Protein AF-A0A969G9N9-F1 (afdb_monomer)

Foldseek 3Di:
DLCQLQDQVPPDDLAQFDPDQWDPPDPVRNPAWDKDWDWDADPNWIKIWMFTGDRRFTQWTWIDINNHTQWIDHRLDIDHDPLCPVVVVCSVVAHRRHDPLSSCVVVVSPVSVRVSVCSVPDDDDDPVPVVVCPVVVVVQCPDPVRVVVVVVVVVD

Solvent-accessible surface area (backbone atoms only — not comparable to full-atom values): 9134 Å² total; per-residue (Å²): 109,53,65,54,55,75,29,25,57,76,76,48,58,91,86,44,65,43,96,60,84,50,55,75,94,39,86,76,39,54,80,42,63,43,74,50,76,49,77,49,78,54,96,95,37,46,35,43,41,36,38,29,28,46,45,61,33,52,48,31,38,39,35,27,50,72,87,41,60,48,34,39,35,51,77,83,47,77,46,66,27,80,93,45,52,92,51,55,74,48,61,84,69,50,50,58,52,28,49,61,73,29,45,42,41,75,72,62,36,72,89,42,40,67,61,52,48,46,48,67,67,58,80,84,86,51,92,90,52,55,79,78,44,53,67,53,53,54,56,42,53,73,35,83,87,41,30,64,58,55,54,58,62,73,75,108

Radius of gyration: 18.52 Å; Cα contacts (8 Å, |Δi|>4): 211; chains: 1; bounding box: 50×40×39 Å

Secondary structure (DSSP, 8-state):
-HHHHHHTTTT--TTPPP-----TT-TTGGGSPEEEEEEEEETTEEEEEEEEE-SS-EEEEEEEETTEEEEEEETTEEEE-GGGGGGGGGGGG--TTS-HHHHHHHTT-TTTHHHHHHHHH-----TT-GGGTHHHHHHHHTSTTTHHHHHHHHT-

Sequence (156 aa):
MKELVTTSATNYNRNDAINVEPFLLSSESEKEPTTFEVELFLNNEKYRYGFKTTNQAISREYLFRNDDYLFIRNEGDFFLADELKQSDFLEKKTRENALFLSVLAQFNEAVIQPIYDWFYNVSSIDGTRSKKYESKTYEMLKQEIYFPIIEDFVKK

Structure (mmCIF, N/CA/C/O backbone):
data_AF-A0A969G9N9-F1
#
_entry.id   AF-A0A969G9N9-F1
#
loop_
_atom_site.group_PDB
_atom_site.id
_atom_site.type_symbol
_atom_site.label_atom_id
_atom_site.label_alt_id
_atom_site.label_comp_id
_atom_site.label_asym_id
_atom_site.label_entity_id
_atom_site.label_seq_id
_atom_site.pdbx_PDB_ins_code
_atom_site.Cartn_x
_atom_site.Cartn_y
_atom_site.Cartn_z
_atom_site.occupancy
_atom_site.B_iso_or_equiv
_atom_site.auth_seq_id
_atom_site.auth_comp_id
_atom_site.auth_asym_id
_atom_site.auth_atom_id
_atom_site.pdbx_PDB_model_num
ATOM 1 N N . MET A 1 1 ? 4.799 7.772 3.318 1.00 87.81 1 MET A N 1
ATOM 2 C CA . MET A 1 1 ? 4.143 6.787 2.424 1.00 87.81 1 MET A CA 1
ATOM 3 C C . MET A 1 1 ? 4.942 5.491 2.267 1.00 87.81 1 MET A C 1
ATOM 5 O O . MET A 1 1 ? 4.470 4.487 2.779 1.00 87.81 1 MET A O 1
ATOM 9 N N . LYS A 1 2 ? 6.138 5.497 1.639 1.00 89.62 2 LYS A N 1
ATOM 10 C CA . LYS A 1 2 ? 6.977 4.288 1.439 1.00 89.62 2 LYS A CA 1
ATOM 11 C C . LYS A 1 2 ? 7.106 3.424 2.694 1.00 89.62 2 LYS A C 1
ATOM 13 O O . LYS A 1 2 ? 6.801 2.242 2.650 1.00 89.62 2 LYS A O 1
ATOM 18 N N . GLU A 1 3 ? 7.530 4.032 3.802 1.00 89.12 3 GLU A N 1
ATOM 19 C CA . GLU A 1 3 ? 7.769 3.317 5.059 1.00 89.12 3 GLU A CA 1
ATOM 20 C C . GLU A 1 3 ? 6.537 2.522 5.506 1.00 89.12 3 GLU A C 1
ATOM 22 O O . GLU A 1 3 ? 6.653 1.323 5.749 1.00 89.12 3 GLU A O 1
ATOM 27 N N . LEU A 1 4 ? 5.350 3.140 5.499 1.00 91.56 4 LEU A N 1
ATOM 28 C CA . LEU A 1 4 ? 4.089 2.477 5.848 1.00 91.56 4 LEU A CA 1
ATOM 29 C C . LEU A 1 4 ? 3.766 1.310 4.909 1.00 91.56 4 LEU A C 1
ATOM 31 O O . LEU A 1 4 ? 3.424 0.230 5.389 1.00 91.56 4 LEU A O 1
ATOM 35 N N . VAL A 1 5 ? 3.931 1.484 3.594 1.00 93.62 5 VAL A N 1
ATOM 36 C CA . VAL A 1 5 ? 3.708 0.398 2.622 1.00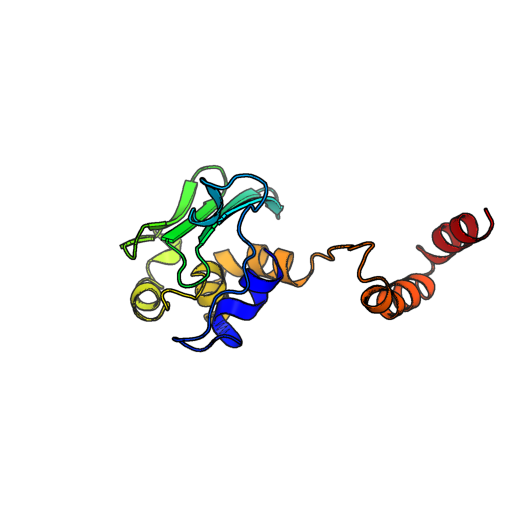 93.62 5 VAL A CA 1
ATOM 37 C C . VAL A 1 5 ? 4.652 -0.778 2.886 1.00 93.62 5 VAL A C 1
ATOM 39 O O . VAL A 1 5 ? 4.223 -1.926 2.861 1.00 93.62 5 VAL A O 1
ATOM 42 N N . THR A 1 6 ? 5.918 -0.523 3.210 1.00 90.06 6 THR A N 1
ATOM 43 C CA . THR A 1 6 ? 6.905 -1.599 3.410 1.00 90.06 6 THR A CA 1
ATOM 44 C C . THR A 1 6 ? 6.879 -2.244 4.797 1.00 90.06 6 THR A C 1
ATOM 46 O O . THR A 1 6 ? 7.484 -3.294 4.979 1.00 90.06 6 THR A O 1
ATOM 49 N N . THR A 1 7 ? 6.239 -1.622 5.794 1.00 90.00 7 THR A N 1
ATOM 50 C CA . THR A 1 7 ? 6.372 -2.052 7.202 1.00 90.00 7 THR A CA 1
ATOM 51 C C . THR A 1 7 ? 5.055 -2.307 7.926 1.00 90.00 7 THR A C 1
ATOM 53 O O . THR A 1 7 ? 5.056 -3.076 8.885 1.00 90.00 7 THR A O 1
ATOM 56 N N . SER A 1 8 ? 3.931 -1.724 7.494 1.00 88.19 8 SER A N 1
ATOM 57 C CA . SER A 1 8 ? 2.663 -1.782 8.247 1.00 88.19 8 SER A CA 1
ATOM 58 C C . SER A 1 8 ? 2.156 -3.208 8.481 1.00 88.19 8 SER A C 1
ATOM 60 O O . SER A 1 8 ? 1.612 -3.513 9.541 1.00 88.19 8 SER A O 1
ATOM 62 N N . ALA A 1 9 ? 2.392 -4.115 7.532 1.00 85.00 9 ALA A N 1
ATOM 63 C CA . ALA A 1 9 ? 1.962 -5.500 7.650 1.00 85.00 9 ALA A CA 1
ATOM 64 C C . ALA A 1 9 ? 2.968 -6.403 8.401 1.00 85.00 9 ALA A C 1
ATOM 66 O O . ALA A 1 9 ? 2.562 -7.462 8.875 1.00 85.00 9 ALA A O 1
ATOM 67 N N . THR A 1 10 ? 4.250 -6.030 8.535 1.00 84.62 10 THR A N 1
ATOM 68 C CA . THR A 1 10 ? 5.295 -6.870 9.174 1.00 84.62 10 THR A CA 1
ATOM 69 C C . THR A 1 10 ? 5.741 -6.369 10.547 1.00 84.62 10 THR A C 1
ATOM 71 O O . THR A 1 10 ? 5.920 -7.169 11.458 1.00 84.62 10 THR A O 1
ATOM 74 N N . ASN A 1 11 ? 5.961 -5.060 10.695 1.00 83.06 11 ASN A N 1
ATOM 75 C CA . ASN A 1 11 ? 6.712 -4.493 11.822 1.00 83.06 11 ASN A CA 1
ATOM 76 C C . ASN A 1 11 ? 5.815 -3.876 12.901 1.00 83.06 11 ASN A C 1
ATOM 78 O O . ASN A 1 11 ? 6.306 -3.553 13.976 1.00 83.06 11 ASN A O 1
ATOM 82 N N . TYR A 1 12 ? 4.528 -3.691 12.611 1.00 80.38 12 TYR A N 1
ATOM 83 C CA . TYR A 1 12 ? 3.550 -3.140 13.547 1.00 80.38 12 TYR A CA 1
ATOM 84 C C . TYR A 1 12 ? 2.740 -4.280 14.152 1.00 80.38 12 TYR A C 1
ATOM 86 O O . TYR A 1 12 ? 2.242 -5.130 13.417 1.00 80.38 12 TYR A O 1
ATOM 94 N N . ASN A 1 13 ? 2.521 -4.268 15.460 1.00 82.94 13 ASN A N 1
ATOM 95 C CA . ASN A 1 13 ? 1.535 -5.093 16.153 1.00 82.94 13 ASN A CA 1
ATOM 96 C C . ASN A 1 13 ? 0.147 -4.443 16.098 1.00 82.94 13 ASN A C 1
ATOM 98 O O . ASN A 1 13 ? -0.002 -3.288 15.707 1.00 82.94 13 ASN A O 1
ATOM 102 N N . ARG A 1 14 ? -0.898 -5.172 16.509 1.00 76.44 14 ARG A N 1
ATOM 103 C CA . ARG A 1 14 ? -2.297 -4.699 16.454 1.00 76.44 14 ARG A CA 1
ATOM 104 C C . ARG A 1 14 ? -2.536 -3.367 17.177 1.00 76.44 14 ARG A C 1
ATOM 106 O O . ARG A 1 14 ? -3.349 -2.585 16.707 1.00 76.44 14 ARG A O 1
ATOM 113 N N . ASN A 1 15 ? -1.847 -3.134 18.291 1.00 82.31 15 ASN A N 1
ATOM 114 C CA . ASN A 1 15 ? -2.047 -1.951 19.133 1.00 82.31 15 ASN A CA 1
ATOM 115 C C . ASN A 1 15 ? -0.997 -0.859 18.888 1.00 82.31 15 ASN A C 1
ATOM 117 O O . ASN A 1 15 ? -1.002 0.154 19.587 1.00 82.31 15 ASN A O 1
ATOM 121 N N . ASP A 1 16 ? -0.087 -1.070 17.935 1.00 84.00 16 ASP A N 1
ATOM 122 C CA . ASP A 1 16 ? 0.947 -0.091 17.631 1.00 84.00 16 ASP A CA 1
ATOM 123 C C . ASP A 1 16 ? 0.328 1.076 16.861 1.00 84.00 16 ASP A C 1
ATOM 125 O O . ASP A 1 16 ? -0.420 0.882 15.895 1.00 84.00 16 ASP A O 1
ATOM 129 N N . ALA A 1 17 ? 0.655 2.292 17.295 1.00 83.06 17 ALA A N 1
ATOM 130 C CA . ALA A 1 17 ? 0.244 3.507 16.614 1.00 83.06 17 ALA A CA 1
ATOM 131 C C . ALA A 1 17 ? 0.924 3.606 15.245 1.00 83.06 17 ALA A C 1
ATOM 133 O O . ALA A 1 17 ? 2.107 3.296 15.102 1.00 83.06 17 ALA A O 1
ATOM 134 N N . ILE A 1 18 ? 0.186 4.079 14.246 1.00 83.25 18 ILE A N 1
ATOM 135 C CA . ILE A 1 18 ? 0.716 4.389 12.922 1.00 83.25 18 ILE A CA 1
ATOM 136 C C . ILE A 1 18 ? 1.546 5.665 13.047 1.00 83.25 18 ILE A C 1
ATOM 138 O O . ILE A 1 18 ? 1.038 6.702 13.475 1.00 83.25 18 ILE A O 1
ATOM 142 N N . ASN A 1 19 ? 2.818 5.594 12.651 1.00 81.75 19 ASN A N 1
ATOM 143 C CA . ASN A 1 19 ? 3.717 6.742 12.669 1.00 81.75 19 ASN A CA 1
ATOM 144 C C . ASN A 1 19 ? 3.391 7.698 11.509 1.00 81.75 19 ASN A C 1
ATOM 146 O O . ASN A 1 19 ? 4.040 7.680 10.461 1.00 81.75 19 ASN A O 1
ATOM 150 N N . VAL A 1 20 ? 2.330 8.485 11.682 1.00 80.12 20 VAL A N 1
ATOM 151 C CA . VAL A 1 20 ? 1.908 9.537 10.760 1.00 80.12 20 VAL A CA 1
ATOM 152 C C . VAL A 1 20 ? 1.824 10.858 11.516 1.00 80.12 20 VAL A C 1
ATOM 154 O O . VAL A 1 20 ? 1.248 10.925 12.601 1.00 80.12 20 VAL A O 1
ATOM 157 N N . GLU A 1 21 ? 2.408 11.907 10.947 1.00 74.75 21 GLU A N 1
ATOM 158 C CA . GLU A 1 21 ? 2.269 13.261 11.476 1.00 74.75 21 GLU A CA 1
ATOM 159 C C . GLU A 1 21 ? 1.068 13.943 10.800 1.00 74.75 21 GLU A C 1
ATOM 161 O O . GLU A 1 21 ? 1.014 13.984 9.564 1.00 74.75 21 GLU A O 1
ATOM 166 N N . PRO A 1 22 ? 0.090 14.455 11.571 1.00 73.38 22 PRO A N 1
ATOM 167 C CA . PRO A 1 22 ? -1.033 15.198 11.014 1.00 73.38 22 PRO A CA 1
ATOM 168 C C . PRO A 1 22 ? -0.577 16.549 10.450 1.00 73.38 22 PRO A C 1
ATOM 170 O O . PRO A 1 22 ? 0.524 17.032 10.719 1.00 73.38 22 PRO A O 1
ATOM 173 N N . PHE A 1 23 ? -1.438 17.195 9.664 1.00 72.06 23 PHE A N 1
ATOM 174 C CA . PHE A 1 23 ? -1.139 18.518 9.124 1.00 72.06 23 PHE A CA 1
ATOM 175 C C . PHE A 1 23 ? -1.293 19.580 10.224 1.00 72.06 23 PHE A C 1
ATOM 177 O O . PHE A 1 23 ? -2.403 19.998 10.548 1.00 72.06 23 PHE A O 1
ATOM 184 N N . LEU A 1 24 ? -0.168 20.010 10.803 1.00 71.94 24 LEU A N 1
ATOM 185 C CA . LEU A 1 24 ? -0.129 20.904 11.972 1.00 71.94 24 LEU A CA 1
ATOM 186 C C . LEU A 1 24 ? -0.315 22.399 11.649 1.00 71.94 24 LEU A C 1
ATOM 188 O O . LEU A 1 24 ? -0.340 23.221 12.561 1.00 71.94 24 LEU A O 1
ATOM 192 N N . LEU A 1 25 ? -0.430 22.783 10.372 1.00 73.38 25 LEU A N 1
ATOM 193 C CA . LEU A 1 25 ? -0.569 24.193 9.971 1.00 73.38 25 LEU A CA 1
ATOM 194 C C . LEU A 1 25 ? -2.007 24.735 10.106 1.00 73.38 25 LEU A C 1
ATOM 196 O O . LEU A 1 25 ? -2.241 25.909 9.825 1.00 73.38 25 LEU A O 1
ATOM 200 N N . SER A 1 26 ? -2.960 23.910 10.548 1.00 73.25 26 SER A N 1
ATOM 201 C CA . SER A 1 26 ? -4.311 24.323 10.938 1.00 73.25 26 SER A CA 1
ATOM 202 C C . SER A 1 26 ? -4.751 23.563 12.192 1.00 73.25 26 SER A C 1
ATOM 204 O O . SER A 1 26 ? -4.565 22.352 12.299 1.00 73.25 26 SER A O 1
ATOM 206 N N . SER A 1 27 ? -5.351 24.276 13.147 1.00 71.81 27 SER A N 1
ATOM 207 C CA . SER A 1 27 ? -5.902 23.696 14.381 1.00 71.81 27 SER A CA 1
ATOM 208 C C . SER A 1 27 ? -7.120 22.802 14.130 1.00 71.81 27 SER A C 1
ATOM 210 O O . SER A 1 27 ? -7.449 21.956 14.958 1.00 71.81 27 SER A O 1
ATOM 212 N N . GLU A 1 28 ? -7.792 22.975 12.992 1.00 72.38 28 GLU A N 1
ATOM 213 C CA . GLU A 1 28 ? -8.930 22.151 12.583 1.00 72.38 28 GLU A CA 1
ATOM 214 C C . GLU A 1 28 ? -8.459 20.801 12.016 1.00 72.38 28 GLU A C 1
ATOM 216 O O . GLU A 1 28 ? -9.015 19.758 12.357 1.00 72.38 28 GLU A O 1
ATOM 221 N N . SER A 1 29 ? -7.358 20.796 11.253 1.00 69.50 29 SER A N 1
ATOM 222 C CA . SER A 1 29 ? -6.788 19.589 10.637 1.00 69.50 29 SER A CA 1
ATOM 223 C C . SER A 1 29 ? -5.923 18.745 11.576 1.00 69.50 29 SER A C 1
ATOM 225 O O . SER A 1 29 ? -5.567 17.624 11.222 1.00 69.50 29 SER A O 1
ATOM 227 N N . GLU A 1 30 ? -5.596 19.237 12.777 1.00 66.06 30 GLU A N 1
ATOM 228 C CA . GLU A 1 30 ? -4.816 18.496 13.785 1.00 66.06 30 GLU A CA 1
ATOM 229 C C . GLU A 1 30 ? -5.471 17.152 14.152 1.00 66.06 30 GLU A C 1
ATOM 231 O O . GLU A 1 30 ? -4.788 16.175 14.457 1.00 66.06 30 GLU A O 1
ATOM 236 N N . LYS A 1 31 ? -6.807 17.093 14.089 1.00 70.38 31 LYS A N 1
ATOM 237 C CA . LYS A 1 31 ? -7.603 15.893 14.385 1.00 70.38 31 LYS A CA 1
ATOM 238 C C . LYS A 1 31 ? -8.079 15.158 13.133 1.00 70.38 31 LYS A C 1
ATOM 240 O O . LYS A 1 31 ? -8.727 14.118 13.254 1.00 70.38 31 LYS A O 1
ATOM 245 N N . GLU A 1 32 ? -7.793 15.686 11.945 1.00 80.38 32 GLU A N 1
ATOM 246 C CA . GLU A 1 32 ? -8.237 15.079 10.697 1.00 80.38 32 GLU A CA 1
ATOM 247 C C . GLU A 1 32 ? -7.271 13.983 10.225 1.00 80.38 32 GLU A C 1
ATOM 249 O O . GLU A 1 32 ? -6.055 14.094 10.400 1.00 80.38 32 GLU A O 1
ATOM 254 N N . PRO A 1 33 ? -7.777 12.910 9.590 1.00 83.94 33 PRO A N 1
ATOM 255 C CA . PRO A 1 33 ? -6.906 11.872 9.062 1.00 83.94 33 PRO A CA 1
ATOM 256 C C . PRO A 1 33 ? -6.071 12.377 7.876 1.00 83.94 33 PRO A C 1
ATOM 258 O O . PRO A 1 33 ? -6.588 13.026 6.962 1.00 83.94 33 PRO A O 1
ATOM 261 N N . THR A 1 34 ? -4.801 11.991 7.833 1.00 88.69 34 THR A N 1
ATOM 262 C CA . THR A 1 34 ? -3.873 12.307 6.745 1.00 88.69 34 THR A CA 1
ATOM 263 C C . THR A 1 34 ? -4.156 11.436 5.525 1.00 88.69 34 THR A C 1
ATOM 265 O O . THR A 1 34 ? -4.355 10.227 5.649 1.00 88.69 34 THR A O 1
ATOM 268 N N . THR A 1 35 ? -4.148 12.040 4.335 1.00 91.44 35 THR A N 1
ATOM 269 C CA . THR A 1 35 ? -4.332 11.329 3.061 1.00 91.44 35 THR A CA 1
ATOM 270 C C . THR A 1 35 ? -3.032 11.325 2.265 1.00 91.44 35 THR A C 1
ATOM 272 O O . THR A 1 35 ? -2.374 12.356 2.144 1.00 91.44 35 THR A O 1
ATOM 275 N N . PHE A 1 36 ? -2.675 10.168 1.713 1.00 92.88 36 PHE A N 1
ATOM 276 C CA . PHE A 1 36 ? -1.541 9.987 0.811 1.00 92.88 36 PHE A CA 1
ATOM 277 C C . PHE A 1 36 ? -2.034 9.405 -0.506 1.00 92.88 36 PHE A C 1
ATOM 279 O O . PHE A 1 36 ? -2.863 8.498 -0.501 1.00 92.88 36 PHE A O 1
ATOM 286 N N . GLU A 1 37 ? -1.481 9.879 -1.616 1.00 96.19 37 GLU A N 1
ATOM 287 C CA . GLU A 1 37 ? -1.754 9.352 -2.949 1.00 96.19 37 GLU A CA 1
ATOM 288 C C . GLU A 1 37 ? -0.472 9.390 -3.780 1.00 96.19 37 GLU A C 1
ATOM 290 O O . GLU A 1 37 ? 0.369 10.280 -3.618 1.00 96.19 37 GLU A O 1
ATOM 295 N N . VAL A 1 38 ? -0.320 8.408 -4.660 1.00 95.25 38 VAL A N 1
ATOM 296 C CA . VAL A 1 38 ? 0.707 8.398 -5.691 1.00 95.25 38 VAL A CA 1
ATOM 297 C C . VAL A 1 38 ? 0.132 7.827 -6.983 1.00 95.25 38 VAL A C 1
ATOM 299 O O . VAL A 1 38 ? -0.585 6.823 -6.975 1.00 95.25 38 VAL A O 1
ATOM 302 N N . GLU A 1 39 ? 0.478 8.463 -8.098 1.00 96.25 39 GLU A N 1
ATOM 303 C CA . GLU A 1 39 ? 0.279 7.916 -9.436 1.00 96.25 39 GLU A CA 1
ATOM 304 C C . GLU A 1 39 ? 1.627 7.473 -10.009 1.00 96.25 39 GLU A C 1
ATOM 306 O O . GLU A 1 39 ? 2.623 8.196 -9.933 1.00 96.25 39 GLU A O 1
ATOM 311 N N . LEU A 1 40 ? 1.664 6.272 -10.574 1.00 93.75 40 LEU A N 1
ATOM 312 C CA . LEU A 1 40 ? 2.859 5.652 -11.138 1.00 93.75 40 LEU A CA 1
ATOM 313 C C . LEU A 1 40 ? 2.529 4.949 -12.450 1.00 93.75 40 LEU A C 1
ATOM 315 O O . LEU A 1 40 ? 1.443 4.406 -12.624 1.00 93.75 40 LEU A O 1
ATOM 319 N N . PHE A 1 41 ? 3.495 4.942 -13.362 1.00 95.19 41 PHE A N 1
ATOM 320 C CA . PHE A 1 41 ? 3.423 4.192 -14.610 1.00 95.19 41 PHE A CA 1
ATOM 321 C C . PHE A 1 41 ? 4.405 3.027 -14.538 1.00 95.19 41 PHE A C 1
ATOM 323 O O . PHE A 1 41 ? 5.611 3.246 -14.419 1.00 95.19 41 PHE A O 1
ATOM 330 N N . LEU A 1 42 ? 3.892 1.800 -14.596 1.00 92.94 42 LEU A N 1
ATOM 331 C CA . LEU A 1 42 ? 4.673 0.563 -14.539 1.00 92.94 42 LEU A CA 1
ATOM 332 C C . LEU A 1 42 ? 4.188 -0.373 -15.640 1.00 92.94 42 LEU A C 1
ATOM 334 O O . LEU A 1 42 ? 2.988 -0.563 -15.785 1.00 92.94 42 LEU A O 1
ATOM 338 N N . ASN A 1 43 ? 5.106 -0.971 -16.403 1.00 89.31 43 ASN A N 1
ATOM 339 C CA . ASN A 1 43 ? 4.779 -1.965 -17.437 1.00 89.31 43 ASN A CA 1
ATOM 340 C C . ASN A 1 43 ? 3.673 -1.513 -18.417 1.00 89.31 43 ASN A C 1
ATOM 342 O O . ASN A 1 43 ? 2.809 -2.300 -18.785 1.00 89.31 43 ASN A O 1
ATOM 346 N N . ASN A 1 44 ? 3.705 -0.242 -18.837 1.00 91.69 44 ASN A N 1
ATOM 347 C CA . ASN A 1 44 ? 2.697 0.403 -19.695 1.00 91.69 44 ASN A CA 1
ATOM 348 C C . ASN A 1 44 ? 1.290 0.537 -19.081 1.00 91.69 44 ASN A C 1
ATOM 350 O O . ASN A 1 44 ? 0.341 0.854 -19.795 1.00 91.69 44 ASN A O 1
ATOM 354 N N . GLU A 1 45 ? 1.155 0.375 -17.769 1.00 94.69 45 GLU A N 1
ATOM 355 C CA . GLU A 1 45 ? -0.093 0.574 -17.039 1.00 94.69 45 GLU A CA 1
ATOM 356 C C . GLU A 1 45 ? 0.030 1.744 -16.063 1.00 94.69 45 GLU A C 1
ATOM 358 O O . GLU A 1 45 ? 1.076 1.960 -15.439 1.00 94.69 45 GLU A O 1
ATOM 363 N N . LYS A 1 46 ? -1.054 2.510 -15.929 1.00 96.56 46 LYS A N 1
ATOM 364 C CA . LYS A 1 46 ? -1.175 3.580 -14.942 1.00 96.56 46 LYS A CA 1
ATOM 365 C C . LYS A 1 46 ? -1.758 3.007 -13.658 1.00 96.56 46 LYS A C 1
ATOM 367 O O . LYS A 1 46 ? -2.876 2.501 -13.660 1.00 96.56 46 LYS A O 1
ATOM 372 N N . TYR A 1 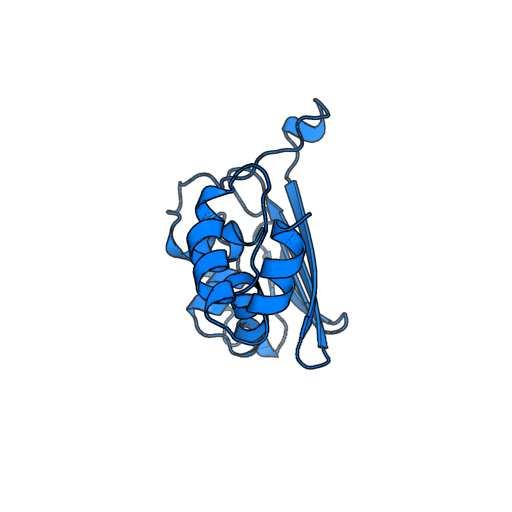47 ? -1.050 3.172 -12.555 1.00 97.19 47 TYR A N 1
ATOM 373 C CA . TYR A 1 47 ? -1.522 2.827 -11.225 1.00 97.19 47 TYR A CA 1
ATOM 374 C C . TYR A 1 47 ? -1.759 4.088 -10.402 1.00 97.19 47 TYR A C 1
ATOM 376 O O . TYR A 1 47 ? -0.922 4.990 -10.389 1.00 97.19 47 TYR A O 1
ATOM 384 N N . ARG A 1 48 ? -2.885 4.139 -9.688 1.00 97.88 48 ARG A N 1
ATOM 385 C CA . ARG A 1 48 ? -3.166 5.167 -8.678 1.00 97.88 48 ARG A CA 1
ATOM 386 C C . ARG A 1 48 ? -3.447 4.481 -7.356 1.00 97.88 48 ARG A C 1
ATOM 388 O O . ARG A 1 48 ? -4.448 3.779 -7.220 1.00 97.88 48 ARG A O 1
ATOM 395 N N . TYR A 1 49 ? -2.562 4.690 -6.393 1.00 97.94 49 TYR A N 1
ATOM 396 C CA . TYR A 1 49 ? -2.673 4.115 -5.061 1.00 97.94 49 TYR A CA 1
ATOM 397 C C . TYR A 1 49 ? -2.762 5.220 -4.020 1.00 97.94 49 TYR A C 1
ATOM 399 O O . TYR A 1 49 ? -1.972 6.165 -4.044 1.00 97.94 49 TYR A O 1
ATOM 407 N N . GLY A 1 50 ? -3.683 5.078 -3.075 1.00 97.56 50 GLY A N 1
ATOM 408 C CA . GLY A 1 50 ? -3.831 6.043 -2.001 1.00 97.56 50 GLY A CA 1
ATOM 409 C C . GLY A 1 50 ? -4.529 5.479 -0.778 1.00 97.56 50 GLY A C 1
ATOM 410 O O . GLY A 1 50 ? -5.204 4.452 -0.826 1.00 97.56 50 GLY A O 1
ATOM 411 N N . PHE A 1 51 ? -4.338 6.160 0.346 1.00 96.69 51 PHE A N 1
ATOM 412 C CA . PHE A 1 51 ? -4.957 5.803 1.613 1.00 96.69 51 PHE A CA 1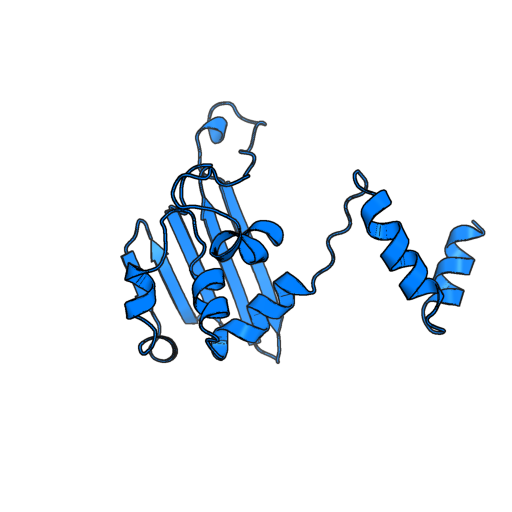
ATOM 413 C C . PHE A 1 51 ? -5.136 7.012 2.521 1.00 96.69 51 PHE A C 1
ATOM 415 O O . PHE A 1 51 ? -4.408 8.002 2.434 1.00 96.69 51 PHE A O 1
ATOM 422 N N . LYS A 1 52 ? -6.108 6.901 3.420 1.00 94.69 52 LYS A N 1
ATOM 423 C CA . LYS A 1 52 ? -6.424 7.858 4.472 1.00 94.69 52 LYS A CA 1
ATOM 424 C C . LYS A 1 52 ? -6.240 7.171 5.818 1.00 94.69 52 LYS A C 1
ATOM 426 O O . LYS A 1 52 ? -6.765 6.080 6.037 1.00 94.69 52 LYS A O 1
ATOM 431 N N . THR A 1 53 ? -5.480 7.797 6.708 1.00 91.88 53 THR A N 1
ATOM 432 C CA . THR A 1 53 ? -5.082 7.198 7.984 1.00 91.88 53 THR A CA 1
ATOM 433 C C . THR A 1 53 ? -5.072 8.215 9.110 1.00 91.88 53 THR A C 1
ATOM 435 O O . THR A 1 53 ? -4.726 9.378 8.914 1.00 91.88 53 THR A O 1
ATOM 438 N N . THR A 1 54 ? -5.420 7.765 10.309 1.00 88.69 54 THR A N 1
ATOM 439 C CA . THR A 1 54 ? -5.064 8.451 11.557 1.00 88.69 54 THR A CA 1
ATOM 440 C C . THR A 1 54 ? -3.778 7.842 12.121 1.00 88.69 54 THR A C 1
ATOM 442 O O . THR A 1 54 ? -3.157 6.983 11.494 1.00 88.69 54 THR A O 1
ATOM 445 N N . ASN A 1 55 ? -3.388 8.244 13.328 1.00 86.19 55 ASN A N 1
ATOM 446 C CA . ASN A 1 55 ? -2.355 7.565 14.112 1.00 86.19 55 ASN A CA 1
ATOM 447 C C . ASN A 1 55 ? -2.800 6.189 14.656 1.00 86.19 55 ASN A C 1
ATOM 449 O O . ASN A 1 55 ? -1.997 5.501 15.279 1.00 86.19 55 ASN A O 1
ATOM 453 N N . GLN A 1 56 ? -4.055 5.776 14.448 1.00 86.44 56 GLN A N 1
ATOM 454 C CA . GLN A 1 56 ? -4.593 4.513 14.966 1.00 86.44 56 GLN A CA 1
ATOM 455 C C . GLN A 1 56 ? -4.983 3.527 13.866 1.00 86.44 56 GLN A C 1
ATOM 457 O O . GLN A 1 56 ? -4.715 2.337 14.007 1.00 86.44 56 GLN A O 1
ATOM 462 N N . ALA A 1 57 ? -5.610 3.995 12.785 1.00 91.06 57 ALA A N 1
ATOM 463 C CA . ALA A 1 57 ? -6.187 3.104 11.785 1.00 91.06 57 ALA A CA 1
ATOM 464 C C . ALA A 1 57 ? -6.206 3.706 10.376 1.00 91.06 57 ALA A C 1
ATOM 466 O O . ALA A 1 57 ? -6.290 4.926 10.190 1.00 91.06 57 ALA A O 1
ATOM 467 N N . ILE A 1 58 ? -6.201 2.810 9.389 1.00 93.88 58 ILE A N 1
ATOM 468 C CA . ILE A 1 58 ? -6.479 3.097 7.985 1.00 93.88 58 ILE A CA 1
ATOM 469 C C . ILE A 1 58 ? -7.999 3.168 7.808 1.00 93.88 58 ILE A C 1
ATOM 471 O O . ILE A 1 58 ? -8.690 2.155 7.911 1.00 93.88 58 ILE A O 1
ATOM 475 N N . SER A 1 59 ? -8.525 4.361 7.537 1.00 93.69 59 SER A N 1
ATOM 476 C CA . SER A 1 59 ? -9.963 4.575 7.326 1.00 93.69 59 SER A CA 1
ATOM 477 C C . SER A 1 59 ? -10.383 4.381 5.872 1.00 93.69 59 SER A C 1
ATOM 479 O O . SER A 1 59 ? -11.514 3.980 5.606 1.00 93.69 59 SER A O 1
ATOM 481 N N . ARG A 1 60 ? -9.476 4.624 4.920 1.00 96.81 60 ARG A N 1
ATOM 482 C CA . ARG A 1 60 ? -9.713 4.385 3.493 1.00 96.81 60 ARG A CA 1
ATOM 483 C C . ARG A 1 60 ? -8.433 3.949 2.806 1.00 96.81 60 ARG A C 1
ATOM 485 O O . ARG A 1 60 ? -7.367 4.461 3.124 1.00 96.81 60 ARG A O 1
ATOM 492 N N . GLU A 1 61 ? -8.537 3.063 1.833 1.00 98.06 61 GLU A N 1
ATOM 493 C CA . GLU A 1 61 ? -7.417 2.621 1.002 1.00 98.06 61 GLU A CA 1
ATOM 494 C C . GLU A 1 61 ? -7.953 2.210 -0.364 1.00 98.06 61 GLU A C 1
ATOM 496 O O . GLU A 1 61 ? -9.065 1.698 -0.465 1.00 98.06 61 GLU A O 1
ATOM 501 N N . TYR A 1 62 ? -7.209 2.458 -1.429 1.00 98.38 62 TYR A N 1
ATOM 502 C CA . TYR A 1 62 ? -7.621 2.051 -2.763 1.00 98.38 62 TYR A CA 1
ATOM 503 C C . TYR A 1 62 ? -6.418 1.884 -3.676 1.00 98.38 62 TYR A C 1
ATOM 505 O O . TYR A 1 62 ? -5.402 2.570 -3.540 1.00 98.38 62 TYR A O 1
ATOM 513 N N . LEU 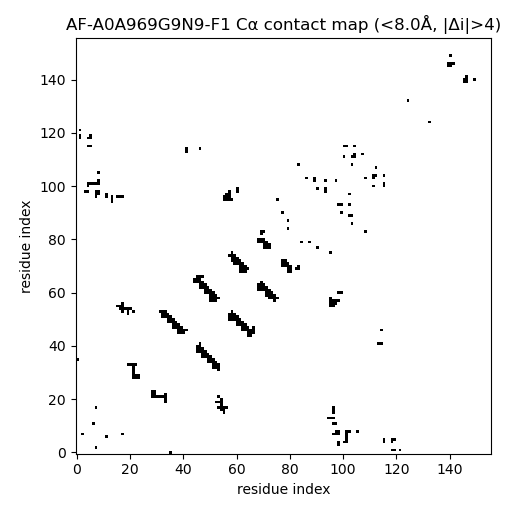A 1 63 ? -6.584 1.011 -4.659 1.00 98.25 63 LEU A N 1
ATOM 514 C CA . LEU A 1 63 ? -5.654 0.830 -5.757 1.00 98.25 63 LEU A CA 1
ATOM 515 C C . LEU A 1 63 ? -6.443 0.758 -7.060 1.00 98.25 63 LEU A C 1
ATOM 517 O O . LEU A 1 63 ? -7.329 -0.082 -7.197 1.00 98.25 63 LEU A O 1
ATOM 521 N N . PHE A 1 64 ? -6.084 1.608 -8.015 1.00 97.75 64 PHE A N 1
ATOM 522 C CA . PHE A 1 64 ? -6.603 1.593 -9.379 1.00 97.75 64 PHE A CA 1
ATOM 523 C C . PHE A 1 64 ? -5.500 1.220 -10.368 1.00 97.75 64 PHE A C 1
ATOM 525 O O . PHE A 1 64 ? -4.349 1.619 -10.174 1.00 97.75 64 PHE A O 1
ATOM 532 N N . ARG A 1 65 ? -5.873 0.518 -11.439 1.00 96.75 65 ARG A N 1
ATOM 533 C CA . ARG A 1 65 ? -5.066 0.189 -12.617 1.00 96.75 65 ARG A CA 1
ATOM 534 C C . ARG A 1 65 ? -5.849 0.616 -13.861 1.00 96.75 65 ARG A C 1
ATOM 536 O O . ARG A 1 65 ? -6.914 0.076 -14.118 1.00 96.75 65 ARG A O 1
ATOM 543 N N . ASN A 1 66 ? -5.334 1.584 -14.618 1.00 95.25 66 ASN A N 1
ATOM 544 C CA . ASN A 1 66 ? -5.987 2.169 -15.800 1.00 95.25 66 ASN A CA 1
ATOM 545 C C . ASN A 1 66 ? -7.447 2.599 -15.539 1.00 95.25 66 ASN A C 1
ATOM 547 O O . ASN A 1 66 ? -8.333 2.306 -16.329 1.00 95.25 66 ASN A O 1
ATOM 551 N N . ASP A 1 67 ? -7.676 3.279 -14.412 1.00 93.12 67 ASP A N 1
ATOM 552 C CA . ASP A 1 67 ? -8.983 3.749 -13.917 1.00 93.12 67 ASP A CA 1
ATOM 553 C C . ASP A 1 67 ? -9.958 2.670 -13.407 1.00 93.12 67 ASP A C 1
ATOM 555 O O . ASP A 1 67 ? -10.910 3.015 -12.702 1.00 93.12 67 ASP A O 1
ATOM 559 N N . ASP A 1 68 ? -9.670 1.383 -13.612 1.00 96.25 68 ASP A N 1
ATOM 560 C CA . ASP A 1 68 ? -10.378 0.284 -12.951 1.00 96.25 68 ASP A CA 1
ATOM 561 C C . ASP A 1 68 ? -9.816 0.049 -11.547 1.00 96.25 68 ASP A C 1
ATOM 563 O O . ASP A 1 68 ? -8.603 0.076 -11.327 1.00 96.25 68 ASP A O 1
ATOM 567 N N . TYR A 1 69 ? -10.680 -0.174 -10.557 1.00 96.62 69 TYR A N 1
ATOM 568 C CA . TYR A 1 69 ? -10.208 -0.513 -9.216 1.00 96.62 69 TYR A CA 1
ATOM 569 C C . TYR A 1 69 ? -9.707 -1.959 -9.192 1.00 96.62 69 TYR A C 1
ATOM 571 O O . TYR A 1 69 ? -10.340 -2.852 -9.745 1.00 96.62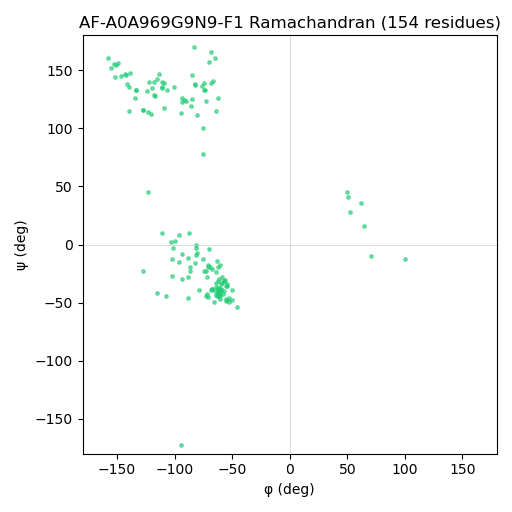 69 TYR A O 1
ATOM 579 N N . LEU A 1 70 ? -8.589 -2.197 -8.511 1.00 97.38 70 LEU A N 1
ATOM 580 C CA . LEU A 1 70 ? -8.170 -3.534 -8.093 1.00 97.38 70 LEU A CA 1
ATOM 581 C C . LEU A 1 70 ? -8.770 -3.854 -6.729 1.00 97.38 70 LEU A C 1
ATOM 583 O O . LEU A 1 70 ? -9.361 -4.914 -6.537 1.00 97.38 70 LEU A O 1
ATOM 587 N N . PHE A 1 71 ? -8.677 -2.906 -5.799 1.00 98.19 71 PHE A N 1
ATOM 588 C CA . PHE A 1 71 ? -9.401 -2.982 -4.543 1.00 98.19 71 PHE A CA 1
ATOM 589 C C . PHE A 1 71 ? -9.759 -1.598 -4.006 1.00 98.19 71 PHE A C 1
ATOM 591 O O . PHE A 1 71 ? -9.084 -0.601 -4.281 1.00 98.19 71 PHE A O 1
ATOM 598 N N . ILE A 1 72 ? -10.802 -1.562 -3.184 1.00 98.00 72 ILE A N 1
ATOM 599 C CA . ILE A 1 72 ? -11.189 -0.416 -2.366 1.00 98.00 72 ILE A CA 1
ATOM 600 C C . ILE A 1 72 ? -11.473 -0.932 -0.960 1.00 98.00 72 ILE A C 1
ATOM 602 O O . ILE A 1 72 ? -12.195 -1.905 -0.787 1.00 98.00 72 ILE A O 1
ATOM 606 N N . ARG A 1 73 ? -10.933 -0.249 0.041 1.00 97.06 73 ARG A N 1
ATOM 607 C CA . ARG A 1 73 ? -11.254 -0.415 1.453 1.00 97.06 73 ARG A CA 1
ATOM 608 C C . ARG A 1 73 ? -11.844 0.890 1.970 1.00 97.06 73 ARG A C 1
ATOM 610 O O . ARG A 1 73 ? -11.227 1.946 1.809 1.00 97.06 73 ARG A O 1
ATOM 617 N N . ASN A 1 74 ? -13.004 0.831 2.609 1.00 95.94 74 ASN A N 1
ATOM 618 C CA . ASN A 1 74 ? -13.657 1.9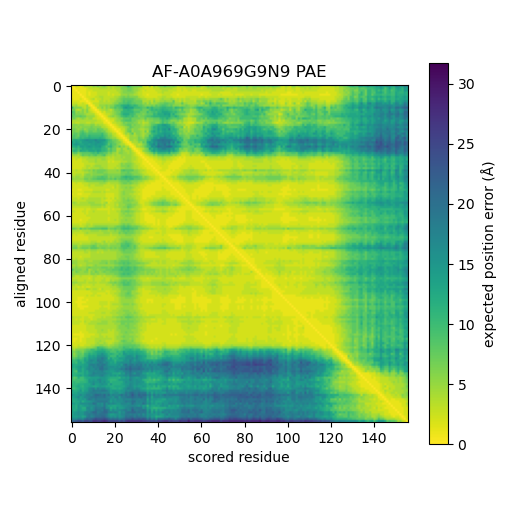90 3.209 1.00 95.94 74 ASN A CA 1
ATOM 619 C C . ASN A 1 74 ? -14.261 1.611 4.561 1.00 95.94 74 ASN A C 1
ATOM 621 O O . ASN A 1 74 ? -15.163 0.788 4.613 1.00 95.94 74 ASN A O 1
ATOM 625 N N . GLU A 1 75 ? -13.743 2.187 5.646 1.00 89.31 75 GLU A N 1
ATOM 626 C CA . GLU A 1 75 ? -14.229 1.971 7.021 1.00 89.31 75 GLU A CA 1
ATOM 627 C C . GLU A 1 75 ? -14.342 0.490 7.443 1.00 89.31 75 GLU A C 1
ATOM 629 O O . GLU A 1 75 ? -15.124 0.134 8.316 1.00 89.31 75 GLU A O 1
ATOM 634 N N . GLY A 1 76 ? -13.511 -0.378 6.854 1.00 87.50 76 GLY A N 1
ATOM 635 C CA . GLY A 1 76 ? -13.494 -1.818 7.134 1.00 87.50 76 GLY A CA 1
ATOM 636 C C . GLY A 1 76 ? -14.224 -2.676 6.101 1.00 87.50 76 GLY A C 1
ATOM 637 O O . GLY A 1 76 ? -13.992 -3.882 6.082 1.00 87.50 76 GLY A O 1
ATOM 638 N N . AS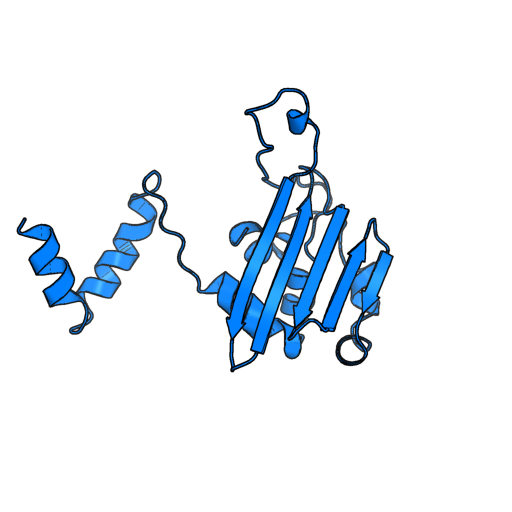P A 1 77 ? -15.007 -2.074 5.206 1.00 94.81 77 ASP A N 1
ATOM 639 C CA . ASP A 1 77 ? -15.591 -2.764 4.057 1.00 94.81 77 ASP A CA 1
ATOM 640 C C . ASP A 1 77 ? -14.582 -2.841 2.912 1.00 94.81 77 ASP A C 1
ATOM 642 O O . ASP A 1 77 ? -13.892 -1.861 2.616 1.00 94.81 77 ASP A O 1
ATOM 646 N N . PHE A 1 78 ? -14.513 -3.996 2.254 1.00 96.69 78 PHE A N 1
ATOM 647 C CA . PHE A 1 78 ? -13.606 -4.259 1.142 1.00 96.69 78 PHE A CA 1
ATOM 648 C C . PHE A 1 78 ? -14.389 -4.578 -0.134 1.00 96.69 78 PHE A C 1
ATOM 650 O O . PHE A 1 78 ? -15.395 -5.284 -0.122 1.00 96.69 78 PHE A O 1
ATOM 657 N N . PHE A 1 79 ? -13.898 -4.052 -1.249 1.00 96.62 79 PHE A N 1
ATOM 658 C CA . PHE A 1 79 ? -14.389 -4.313 -2.594 1.00 96.62 79 PHE A CA 1
ATOM 659 C C . PHE A 1 79 ? -13.200 -4.740 -3.438 1.00 96.62 79 PHE A C 1
ATOM 661 O O . PHE A 1 79 ? -12.279 -3.947 -3.636 1.00 96.62 79 PHE A O 1
ATOM 668 N N . LEU A 1 80 ? -13.208 -5.980 -3.920 1.00 97.19 80 LEU A N 1
ATOM 669 C CA . LEU A 1 80 ? -12.125 -6.556 -4.713 1.00 97.19 80 LEU A CA 1
ATOM 670 C C . LEU A 1 80 ? -12.574 -6.771 -6.157 1.00 97.19 80 LEU A C 1
ATOM 672 O O . LEU A 1 80 ? -13.693 -7.224 -6.408 1.00 97.19 80 LEU A O 1
ATOM 676 N N . ALA A 1 81 ? -11.684 -6.477 -7.100 1.00 96.88 81 ALA A N 1
ATOM 677 C CA . ALA A 1 81 ? -11.844 -6.887 -8.486 1.00 96.88 81 ALA A CA 1
ATOM 678 C C . ALA A 1 81 ? -11.793 -8.415 -8.614 1.00 96.88 81 ALA A C 1
ATOM 680 O O . ALA A 1 81 ? -11.245 -9.109 -7.755 1.00 96.88 81 ALA A O 1
ATOM 681 N N . ASP A 1 82 ? -12.313 -8.940 -9.726 1.00 94.88 82 ASP A N 1
ATOM 682 C CA . ASP A 1 82 ? -12.368 -10.384 -9.981 1.00 94.88 82 ASP A CA 1
ATOM 683 C C . ASP A 1 82 ? -10.994 -11.068 -9.878 1.00 94.88 82 ASP A C 1
ATOM 685 O O . ASP A 1 82 ? -10.895 -12.170 -9.343 1.00 94.88 82 ASP A O 1
ATOM 689 N N . GLU A 1 83 ? -9.927 -10.390 -10.304 1.00 94.56 83 GLU A N 1
ATOM 690 C CA . GLU A 1 83 ? -8.543 -10.884 -10.235 1.00 94.56 83 GLU A CA 1
ATOM 691 C C . GLU A 1 83 ? -8.027 -11.085 -8.799 1.00 94.56 83 GLU A C 1
ATOM 693 O O . GLU A 1 83 ? -7.128 -11.895 -8.588 1.00 94.56 83 GLU A O 1
ATOM 698 N N . LEU A 1 84 ? -8.597 -10.385 -7.811 1.00 94.88 84 LEU A N 1
ATOM 699 C CA . LEU A 1 84 ? -8.234 -10.488 -6.391 1.00 94.88 84 LEU A CA 1
ATOM 700 C C . LEU A 1 84 ? -9.247 -11.297 -5.567 1.00 94.88 84 LEU A C 1
ATOM 702 O O . LEU A 1 84 ? -9.073 -11.449 -4.359 1.00 94.88 84 LEU A O 1
ATOM 706 N N . LYS A 1 85 ? -10.299 -11.852 -6.186 1.00 90.69 85 LYS A N 1
ATOM 707 C CA . LYS A 1 85 ? -11.343 -12.596 -5.456 1.00 90.69 85 LYS A CA 1
ATOM 708 C C . LYS A 1 85 ? -10.826 -13.829 -4.727 1.00 90.69 85 LYS A C 1
ATOM 710 O O . LYS A 1 85 ? -11.371 -14.186 -3.691 1.00 90.69 85 LYS A O 1
ATOM 715 N N . GLN A 1 86 ? -9.774 -14.468 -5.235 1.00 90.75 86 GLN A N 1
ATOM 716 C CA . GLN A 1 86 ? -9.135 -15.604 -4.558 1.00 90.75 86 GLN A CA 1
ATOM 717 C C . GLN A 1 86 ? -8.515 -15.230 -3.197 1.00 90.75 86 GLN A C 1
ATOM 719 O O . GLN A 1 86 ? -8.192 -16.111 -2.402 1.00 90.75 86 GLN A O 1
ATOM 724 N N . SER A 1 87 ? -8.362 -13.932 -2.940 1.00 93.12 87 SER A N 1
ATOM 725 C CA . SER A 1 87 ? -7.669 -13.338 -1.799 1.00 93.12 87 SER A CA 1
ATOM 726 C C . SER A 1 87 ? -8.632 -12.643 -0.829 1.00 93.12 87 SER A C 1
ATOM 728 O O . SER A 1 87 ? -8.184 -11.967 0.095 1.00 93.12 87 SER A O 1
ATOM 730 N N . ASP A 1 88 ? -9.947 -12.821 -1.000 1.00 91.62 88 ASP A N 1
ATOM 731 C CA . ASP A 1 88 ? -11.009 -12.236 -0.162 1.00 91.62 88 ASP A CA 1
ATOM 732 C C . ASP A 1 88 ? -10.841 -12.553 1.337 1.00 91.62 88 ASP A C 1
ATOM 734 O O . ASP A 1 88 ? -11.075 -11.728 2.220 1.00 91.62 88 ASP A O 1
ATOM 738 N N . PHE A 1 89 ? -10.324 -13.736 1.661 1.00 93.69 89 PHE A N 1
ATOM 739 C CA . PHE A 1 89 ? -10.068 -14.157 3.032 1.00 93.69 89 PHE A CA 1
ATOM 740 C C . PHE A 1 89 ? -9.030 -13.273 3.744 1.00 93.69 89 PHE A C 1
ATOM 742 O O . PHE A 1 89 ? -8.961 -13.290 4.980 1.00 93.69 89 PHE A O 1
ATOM 749 N N . LEU A 1 90 ? -8.214 -12.516 2.997 1.00 95.00 90 LEU A N 1
ATOM 750 C CA . LEU A 1 90 ? -7.235 -11.582 3.548 1.00 95.00 90 LEU A CA 1
ATOM 751 C C . LEU A 1 90 ? -7.884 -10.333 4.136 1.00 95.00 90 LEU A C 1
ATOM 753 O O . LEU A 1 90 ? -7.299 -9.744 5.043 1.00 95.00 90 LEU A O 1
ATOM 757 N N . GLU A 1 91 ? -9.099 -9.971 3.725 1.00 94.00 91 GLU A N 1
ATOM 758 C CA . GLU A 1 91 ? -9.855 -8.851 4.302 1.00 94.00 91 GLU A CA 1
ATOM 759 C C . GLU A 1 91 ? -9.991 -9.029 5.820 1.00 94.00 91 GLU A C 1
ATOM 761 O O . GLU A 1 91 ? -9.598 -8.173 6.610 1.00 94.00 91 GLU A O 1
ATOM 766 N N . LYS A 1 92 ? -10.407 -10.230 6.244 1.00 91.94 92 LYS A N 1
ATOM 767 C CA . LYS A 1 92 ? -10.569 -10.598 7.662 1.00 91.94 92 LYS A CA 1
ATOM 768 C C . LYS A 1 92 ? -9.246 -10.753 8.412 1.00 91.94 92 LYS A C 1
ATOM 770 O O . LYS A 1 92 ? -9.234 -10.755 9.642 1.00 91.94 92 LYS A O 1
ATOM 775 N N . LYS A 1 93 ? -8.138 -10.932 7.691 1.00 91.06 93 LYS A N 1
ATOM 776 C CA . LYS A 1 93 ? -6.784 -11.025 8.261 1.00 91.06 93 LYS A CA 1
ATOM 777 C C . LYS A 1 93 ? -6.066 -9.677 8.284 1.00 91.06 93 LYS A C 1
ATOM 779 O O . LYS A 1 93 ? -5.000 -9.569 8.891 1.00 91.06 93 LYS A O 1
ATOM 784 N N . THR A 1 94 ? -6.644 -8.657 7.659 1.00 93.69 94 THR A N 1
ATOM 785 C CA . THR A 1 94 ? -6.060 -7.324 7.582 1.00 93.69 94 THR A CA 1
ATOM 786 C C . THR A 1 94 ? -6.436 -6.532 8.820 1.00 93.69 94 THR A C 1
ATOM 788 O O . THR A 1 94 ? -7.604 -6.303 9.120 1.00 93.69 94 THR A O 1
ATOM 791 N N . ARG A 1 95 ? -5.419 -6.115 9.574 1.00 93.81 95 ARG A N 1
ATOM 792 C CA . ARG A 1 95 ? -5.608 -5.292 10.771 1.00 93.81 95 ARG A CA 1
ATOM 793 C C . ARG A 1 95 ? -6.048 -3.880 10.391 1.00 93.81 95 ARG A C 1
ATOM 795 O O . ARG A 1 95 ? -5.755 -3.384 9.305 1.00 93.81 95 ARG A O 1
ATOM 802 N N . GLU A 1 96 ? -6.699 -3.197 11.324 1.00 92.69 96 GLU A N 1
ATOM 803 C CA . GLU A 1 96 ? -7.102 -1.794 11.158 1.00 92.69 96 GLU A CA 1
ATOM 804 C C . GLU A 1 96 ? -5.908 -0.868 10.902 1.00 92.69 96 GLU A C 1
ATOM 806 O O . GLU A 1 96 ? -6.017 0.071 10.121 1.00 92.69 96 GLU A O 1
ATOM 811 N N . ASN A 1 97 ? -4.747 -1.179 11.485 1.00 91.56 97 ASN A N 1
ATOM 812 C CA . ASN A 1 97 ? -3.517 -0.408 11.329 1.00 91.56 97 ASN A CA 1
ATOM 813 C C . ASN A 1 97 ? -2.555 -0.929 10.243 1.00 91.56 97 ASN A C 1
ATOM 815 O O . ASN A 1 97 ? -1.426 -0.450 10.145 1.00 91.56 97 ASN A O 1
ATOM 819 N N . ALA A 1 98 ? -2.977 -1.909 9.439 1.00 94.56 98 ALA A N 1
ATOM 820 C CA . ALA A 1 98 ? -2.190 -2.449 8.333 1.00 94.56 98 ALA A CA 1
ATOM 821 C C . ALA A 1 98 ? -2.794 -2.031 6.989 1.00 94.56 98 ALA A C 1
ATOM 823 O O . ALA A 1 98 ? -4.015 -2.071 6.822 1.00 94.56 98 ALA A O 1
ATOM 824 N N . LEU A 1 99 ? -1.938 -1.669 6.032 1.00 96.44 99 LEU A N 1
ATOM 825 C CA . LEU A 1 99 ? -2.352 -1.431 4.651 1.00 96.44 99 LEU A CA 1
ATOM 826 C C . LEU A 1 99 ? -2.647 -2.768 3.968 1.00 96.44 99 LEU A C 1
ATOM 828 O O . LEU A 1 99 ? -1.859 -3.714 4.055 1.00 96.44 99 LEU A O 1
ATOM 832 N N . PHE A 1 100 ? -3.772 -2.841 3.272 1.00 97.38 100 PHE A N 1
ATOM 833 C CA . PHE A 1 100 ? -4.184 -4.007 2.509 1.00 97.38 100 PHE A CA 1
ATOM 834 C C . PHE A 1 100 ? -3.223 -4.297 1.356 1.00 97.38 100 PHE A C 1
ATOM 836 O O . PHE A 1 100 ? -2.884 -5.459 1.146 1.00 97.38 100 PHE A O 1
ATOM 843 N N . LEU A 1 101 ? -2.680 -3.265 0.695 1.00 97.44 101 LEU A N 1
ATOM 844 C CA . LEU A 1 101 ? -1.615 -3.419 -0.304 1.00 97.44 101 LEU A CA 1
ATOM 845 C C . LEU A 1 101 ? -0.432 -4.223 0.260 1.00 97.44 101 LEU A C 1
ATOM 847 O O . LEU A 1 101 ? 0.073 -5.143 -0.381 1.00 97.44 101 LEU A O 1
ATOM 851 N N . SER A 1 102 ? -0.010 -3.889 1.481 1.00 96.31 102 SER A N 1
ATOM 852 C CA . SER A 1 102 ? 1.094 -4.560 2.168 1.00 96.31 102 SER A CA 1
ATOM 853 C C . SER A 1 102 ? 0.750 -6.005 2.527 1.00 96.31 102 SER A C 1
ATOM 855 O O . SER A 1 102 ? 1.608 -6.876 2.417 1.00 96.31 102 SER A O 1
ATOM 857 N N . VAL A 1 103 ? -0.494 -6.276 2.939 1.00 96.75 103 VAL A N 1
ATOM 858 C CA . VAL A 1 103 ? -0.959 -7.641 3.229 1.00 96.75 103 VAL A CA 1
ATOM 859 C C . VAL A 1 103 ? -0.990 -8.478 1.950 1.00 96.75 103 VAL A C 1
ATOM 861 O O . VAL A 1 103 ? -0.402 -9.553 1.926 1.00 96.75 103 VAL A O 1
ATOM 864 N N . LEU A 1 104 ? -1.588 -7.984 0.865 1.00 97.00 104 LEU A N 1
ATOM 865 C CA . LEU A 1 104 ? -1.618 -8.696 -0.418 1.00 97.00 104 LEU A CA 1
ATOM 866 C C . LEU A 1 104 ? -0.201 -9.020 -0.925 1.00 97.00 104 LEU A C 1
ATOM 868 O O . LEU A 1 104 ? 0.059 -10.131 -1.388 1.00 97.00 104 LEU A O 1
ATOM 872 N N . ALA A 1 105 ? 0.742 -8.086 -0.771 1.00 96.12 105 ALA A N 1
ATOM 873 C CA . ALA A 1 105 ? 2.139 -8.312 -1.131 1.00 96.12 105 ALA A CA 1
ATOM 874 C C . ALA A 1 105 ? 2.792 -9.441 -0.310 1.00 96.12 105 ALA A C 1
ATOM 876 O O . ALA A 1 105 ? 3.489 -10.278 -0.882 1.00 96.12 105 ALA A O 1
ATOM 877 N N . GLN A 1 106 ? 2.531 -9.524 1.002 1.00 94.06 106 GLN A N 1
ATOM 878 C CA . GLN A 1 106 ? 3.037 -10.615 1.855 1.00 94.06 106 GLN A CA 1
ATOM 879 C C . GLN A 1 106 ? 2.517 -11.994 1.451 1.00 94.06 106 GLN A C 1
ATOM 881 O O . GLN A 1 106 ? 3.206 -12.996 1.639 1.00 94.06 106 GLN A O 1
ATOM 886 N N . PHE A 1 107 ? 1.301 -12.048 0.914 1.00 95.19 107 PHE A N 1
ATOM 887 C CA . PHE A 1 107 ? 0.690 -13.276 0.413 1.00 95.19 107 PHE A CA 1
ATOM 888 C C . PHE A 1 107 ? 1.044 -13.564 -1.053 1.00 95.19 107 PHE A C 1
ATOM 890 O O . PHE A 1 107 ? 0.527 -14.516 -1.628 1.00 95.19 107 PHE A O 1
ATOM 897 N N . ASN A 1 108 ? 1.995 -12.817 -1.622 1.00 93.75 108 ASN A N 1
ATOM 898 C CA . ASN A 1 108 ? 2.513 -12.993 -2.976 1.00 93.75 108 ASN A CA 1
ATOM 899 C C . ASN A 1 108 ? 1.460 -12.802 -4.079 1.00 93.75 108 ASN A C 1
ATOM 901 O O . ASN A 1 108 ? 1.525 -13.465 -5.114 1.00 93.75 108 ASN A O 1
ATOM 905 N N . GLU A 1 109 ? 0.513 -11.876 -3.895 1.00 96.12 109 GLU A N 1
ATOM 906 C CA . GLU A 1 109 ? -0.459 -11.564 -4.948 1.00 96.12 109 GLU A CA 1
ATOM 907 C C . GLU A 1 109 ? 0.229 -10.965 -6.175 1.00 96.12 109 GLU A C 1
ATOM 909 O O . GLU A 1 109 ? 0.792 -9.868 -6.120 1.00 96.12 109 GLU A O 1
ATOM 914 N N . ALA A 1 110 ? 0.176 -11.693 -7.293 1.00 93.94 110 ALA A N 1
ATOM 915 C CA . ALA A 1 110 ? 0.975 -11.408 -8.484 1.00 93.94 110 ALA A CA 1
ATOM 916 C C . ALA A 1 110 ? 0.702 -10.014 -9.068 1.00 93.94 110 ALA A C 1
ATOM 918 O O . ALA A 1 110 ? 1.637 -9.320 -9.459 1.00 93.94 110 ALA A O 1
ATOM 919 N N . VAL A 1 111 ? -0.563 -9.580 -9.074 1.00 93.75 111 VAL A N 1
ATOM 920 C CA . VAL A 1 111 ? -0.968 -8.253 -9.573 1.00 93.75 111 VAL A CA 1
ATOM 921 C C . VAL A 1 111 ? -0.490 -7.103 -8.674 1.00 93.75 111 VAL A C 1
ATOM 923 O O . VAL A 1 111 ? -0.391 -5.963 -9.119 1.00 93.75 111 VAL A O 1
ATOM 926 N N . ILE A 1 112 ? -0.151 -7.390 -7.415 1.00 96.06 112 ILE A N 1
ATOM 927 C CA . ILE A 1 112 ? 0.273 -6.393 -6.424 1.00 96.06 112 ILE A CA 1
ATOM 928 C C . ILE A 1 112 ? 1.795 -6.235 -6.374 1.00 96.06 112 ILE A C 1
ATOM 930 O O . ILE A 1 112 ? 2.280 -5.132 -6.103 1.00 96.06 112 ILE A O 1
ATOM 934 N N . GLN A 1 113 ? 2.549 -7.300 -6.674 1.00 94.88 113 GLN A N 1
ATOM 935 C CA . GLN A 1 113 ? 4.017 -7.305 -6.592 1.00 94.88 113 GLN A CA 1
ATOM 936 C C . GLN A 1 113 ? 4.680 -6.116 -7.307 1.00 94.88 113 GLN A C 1
ATOM 938 O O . GLN A 1 113 ? 5.470 -5.435 -6.657 1.00 94.88 113 GLN A O 1
ATOM 943 N N . PRO A 1 114 ? 4.335 -5.757 -8.565 1.00 94.56 114 PRO A N 1
ATOM 944 C CA . PRO A 1 114 ? 5.032 -4.673 -9.263 1.00 94.56 114 PRO A CA 1
ATOM 945 C C . PRO A 1 114 ? 4.936 -3.320 -8.545 1.00 94.56 114 PRO A C 1
ATOM 947 O O . PRO A 1 114 ? 5.904 -2.560 -8.493 1.00 94.56 114 PRO A O 1
ATOM 950 N N . ILE A 1 115 ? 3.772 -3.017 -7.963 1.00 95.12 115 ILE A N 1
ATOM 951 C CA . ILE A 1 115 ? 3.539 -1.769 -7.224 1.00 95.12 115 ILE A CA 1
ATOM 952 C C . ILE A 1 115 ? 4.282 -1.803 -5.891 1.00 95.12 115 ILE A C 1
ATOM 954 O O . ILE A 1 115 ? 4.912 -0.817 -5.501 1.00 95.12 115 ILE A O 1
ATOM 958 N N . TYR A 1 116 ? 4.216 -2.932 -5.183 1.00 95.19 116 TYR A N 1
ATOM 959 C CA . TYR A 1 116 ? 4.920 -3.096 -3.916 1.00 95.19 116 TYR A CA 1
ATOM 960 C C . TYR A 1 116 ? 6.439 -2.976 -4.101 1.00 95.19 116 TYR A C 1
ATOM 962 O O . TYR A 1 116 ? 7.095 -2.234 -3.366 1.00 95.19 116 TYR A O 1
ATOM 970 N N . ASP A 1 117 ? 6.987 -3.615 -5.134 1.00 94.50 117 ASP A N 1
ATOM 971 C CA . ASP A 1 117 ? 8.404 -3.549 -5.490 1.00 94.50 117 ASP A CA 1
ATOM 972 C C . ASP A 1 117 ? 8.839 -2.126 -5.831 1.00 94.50 117 ASP A C 1
ATOM 974 O O . ASP A 1 117 ? 9.935 -1.702 -5.454 1.00 94.50 117 ASP A O 1
ATOM 978 N N . TRP A 1 118 ? 7.982 -1.345 -6.492 1.00 94.75 118 TRP A N 1
ATOM 979 C CA . TRP A 1 118 ? 8.258 0.069 -6.721 1.00 94.75 118 TRP A CA 1
ATOM 980 C C . TRP A 1 118 ? 8.415 0.831 -5.397 1.00 94.75 118 TRP A C 1
ATOM 982 O O . TRP A 1 118 ? 9.410 1.537 -5.211 1.00 94.75 118 TRP A O 1
ATOM 992 N N . PHE A 1 119 ? 7.507 0.636 -4.433 1.00 93.69 119 PHE A N 1
ATOM 993 C CA . PHE A 1 119 ? 7.639 1.240 -3.101 1.00 93.69 119 PHE A CA 1
ATOM 994 C C . PHE A 1 119 ? 8.887 0.759 -2.363 1.00 93.69 119 PHE A C 1
ATOM 996 O O . PHE A 1 119 ? 9.550 1.554 -1.693 1.00 93.69 119 PHE A O 1
ATOM 1003 N N . TYR A 1 120 ? 9.233 -0.520 -2.477 1.00 90.44 120 TYR A N 1
ATOM 1004 C CA . TYR A 1 120 ? 10.425 -1.068 -1.842 1.00 90.44 120 TYR A CA 1
ATOM 1005 C C . TYR A 1 120 ? 11.705 -0.419 -2.394 1.00 90.44 120 TYR A C 1
ATOM 1007 O O . TYR A 1 120 ? 12.569 0.023 -1.626 1.00 90.44 120 TYR A O 1
ATOM 1015 N N . ASN A 1 121 ? 11.789 -0.269 -3.716 1.00 89.50 121 ASN A N 1
ATOM 1016 C CA . ASN A 1 121 ? 12.992 0.187 -4.410 1.00 89.50 121 ASN A CA 1
ATOM 1017 C C . ASN A 1 121 ? 13.117 1.715 -4.526 1.00 89.50 121 ASN A C 1
ATOM 1019 O O . ASN A 1 121 ? 14.235 2.225 -4.653 1.00 89.50 121 ASN A O 1
ATOM 1023 N N . VAL A 1 122 ? 12.016 2.474 -4.443 1.00 86.69 122 VAL A N 1
ATOM 1024 C CA . VAL A 1 122 ? 12.073 3.936 -4.595 1.00 86.69 122 VAL A CA 1
ATOM 1025 C C . VAL A 1 122 ? 12.922 4.565 -3.493 1.00 86.69 122 VAL A C 1
ATOM 1027 O O . VAL A 1 122 ? 12.717 4.339 -2.300 1.00 86.69 122 VAL A O 1
ATOM 1030 N N . SER A 1 123 ? 13.913 5.360 -3.882 1.00 78.19 123 SER A N 1
ATOM 1031 C CA . SER A 1 123 ? 14.780 6.063 -2.939 1.00 78.19 123 SER A CA 1
ATOM 1032 C C . SER A 1 123 ? 14.242 7.471 -2.709 1.00 78.19 123 SER A C 1
ATOM 1034 O O . SER A 1 123 ? 14.246 8.293 -3.618 1.00 78.19 123 SER A O 1
ATOM 1036 N N . SER A 1 124 ? 13.772 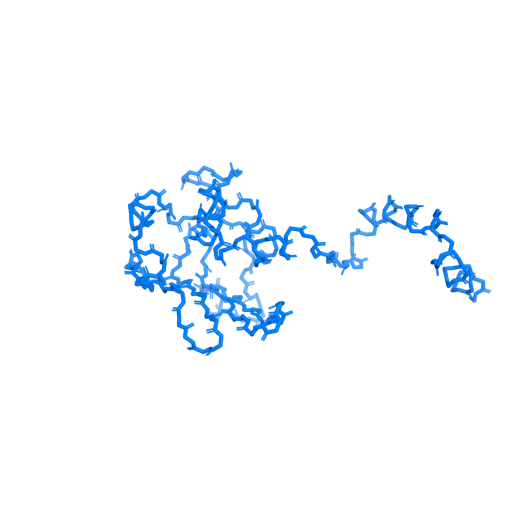7.758 -1.495 1.00 71.12 124 SER A N 1
ATOM 1037 C CA . SER A 1 124 ? 13.422 9.121 -1.086 1.00 71.12 124 SER A CA 1
ATOM 1038 C C . SER A 1 124 ? 14.678 9.832 -0.598 1.00 71.12 124 SER A C 1
ATOM 1040 O O . SER A 1 124 ? 15.326 9.319 0.316 1.00 71.12 124 SER A O 1
ATOM 1042 N N . ILE A 1 125 ? 15.005 10.993 -1.165 1.00 73.25 125 ILE A N 1
ATOM 1043 C CA . ILE A 1 125 ? 16.090 11.861 -0.691 1.00 73.25 125 ILE A CA 1
ATOM 1044 C C . ILE A 1 125 ? 15.498 12.892 0.270 1.00 73.25 125 ILE A C 1
ATOM 1046 O O . ILE A 1 125 ? 14.596 13.640 -0.093 1.00 73.25 125 ILE A O 1
ATOM 1050 N N . ASP A 1 126 ? 16.012 12.916 1.492 1.00 68.31 126 ASP A N 1
ATOM 1051 C CA . ASP A 1 126 ? 15.635 13.840 2.552 1.00 68.31 126 ASP A CA 1
ATOM 1052 C C . ASP A 1 126 ? 16.882 14.630 2.960 1.00 68.31 126 ASP A C 1
ATOM 1054 O O . ASP A 1 126 ? 17.831 14.081 3.530 1.00 68.31 126 ASP A O 1
ATOM 1058 N N . GLY A 1 127 ? 16.881 15.932 2.666 1.00 67.75 127 GLY A N 1
ATOM 1059 C CA . GLY A 1 127 ? 17.996 16.833 2.972 1.00 67.75 127 GLY A CA 1
ATOM 1060 C C . GLY A 1 127 ? 18.318 16.933 4.467 1.00 67.75 127 GLY A C 1
ATOM 1061 O O . GLY A 1 127 ? 19.422 17.332 4.828 1.00 67.75 127 GLY A O 1
ATOM 1062 N N . THR A 1 128 ? 17.398 16.518 5.343 1.00 70.38 128 THR A N 1
ATOM 1063 C CA . THR A 1 128 ? 17.600 16.494 6.798 1.00 70.38 128 THR A CA 1
ATOM 1064 C C . THR A 1 128 ? 18.231 15.187 7.298 1.00 70.38 128 THR A C 1
ATOM 1066 O O . THR A 1 128 ? 18.694 15.117 8.436 1.00 70.38 128 THR A O 1
ATOM 1069 N N . ARG A 1 129 ? 18.304 14.144 6.453 1.00 65.12 129 ARG A N 1
ATOM 1070 C CA . ARG A 1 129 ? 18.781 12.791 6.808 1.00 65.12 129 ARG A CA 1
ATOM 1071 C C . ARG A 1 129 ? 19.946 12.322 5.930 1.00 65.12 129 ARG A C 1
ATOM 1073 O O . ARG A 1 129 ? 19.994 11.164 5.512 1.00 65.12 129 ARG A O 1
ATOM 1080 N N . SER A 1 130 ? 20.921 13.204 5.708 1.00 65.25 130 SER A N 1
ATOM 1081 C CA . SER A 1 130 ? 22.087 12.995 4.829 1.00 65.25 130 SER A CA 1
ATOM 1082 C C . SER A 1 130 ? 22.857 11.685 5.072 1.00 65.25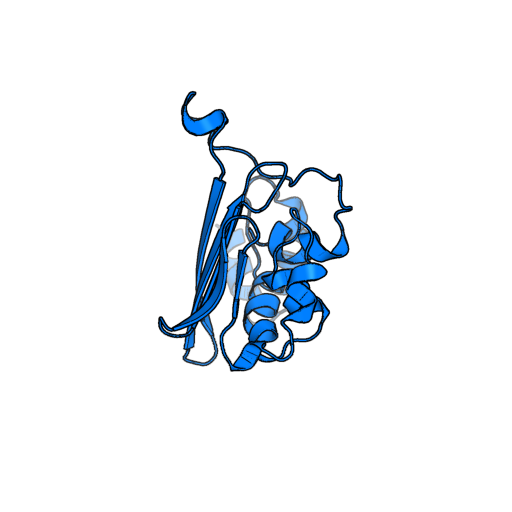 130 SER A C 1
ATOM 1084 O O . SER A 1 130 ? 23.221 11.002 4.115 1.00 65.25 130 SER A O 1
ATOM 1086 N N . LYS A 1 131 ? 23.029 11.271 6.336 1.00 66.88 131 LYS A N 1
ATOM 1087 C CA . LYS A 1 131 ? 23.794 10.062 6.709 1.00 66.88 131 LYS A CA 1
ATOM 1088 C C . LYS A 1 131 ? 23.293 8.769 6.059 1.00 66.88 131 LYS A C 1
ATOM 1090 O O . LYS A 1 131 ? 24.087 7.872 5.803 1.00 66.88 131 LYS A O 1
ATOM 1095 N N . LYS A 1 132 ? 21.988 8.647 5.780 1.00 64.69 132 LYS A N 1
ATOM 1096 C CA . LYS A 1 132 ? 21.428 7.436 5.148 1.00 64.69 132 LYS A CA 1
ATOM 1097 C C . LYS A 1 132 ? 21.824 7.294 3.674 1.00 64.69 132 LYS A C 1
ATOM 1099 O O . LYS A 1 132 ? 21.711 6.199 3.130 1.00 64.69 132 LYS A O 1
ATOM 1104 N N . TYR A 1 133 ? 22.286 8.369 3.037 1.00 70.44 133 TYR A N 1
ATOM 1105 C CA . TYR A 1 133 ? 22.648 8.374 1.620 1.00 70.44 133 TYR A CA 1
ATOM 1106 C C . TYR A 1 133 ? 24.137 8.157 1.381 1.00 70.44 133 TYR A C 1
ATOM 1108 O O . TYR A 1 133 ? 24.496 7.804 0.268 1.00 70.44 133 TYR A O 1
ATOM 1116 N N . GLU A 1 134 ? 24.996 8.290 2.397 1.00 74.38 134 GLU A N 1
ATOM 1117 C CA . GLU A 1 134 ? 26.450 8.127 2.243 1.00 74.38 134 GLU A CA 1
ATOM 1118 C C . GLU A 1 134 ? 26.817 6.771 1.626 1.00 74.38 134 GLU A C 1
ATOM 1120 O O . GLU A 1 134 ? 27.562 6.714 0.648 1.00 74.38 134 GLU A O 1
ATOM 1125 N N . SER A 1 135 ? 26.228 5.679 2.128 1.00 74.12 135 SER A N 1
ATOM 1126 C CA . SER A 1 135 ? 26.449 4.340 1.569 1.00 74.12 135 SER A CA 1
ATOM 1127 C C . SER A 1 135 ? 25.968 4.234 0.123 1.00 74.12 135 SER A C 1
ATOM 1129 O O . SER A 1 135 ? 26.640 3.613 -0.698 1.00 74.12 135 SER A O 1
ATOM 1131 N N . LYS A 1 136 ? 24.844 4.879 -0.217 1.00 77.00 136 LYS A N 1
ATOM 1132 C CA . LYS A 1 136 ? 24.302 4.850 -1.578 1.00 77.00 136 LYS A CA 1
ATOM 1133 C C . LYS A 1 136 ? 25.148 5.671 -2.546 1.00 77.00 136 LYS A C 1
ATOM 1135 O O . LYS A 1 136 ? 25.447 5.197 -3.636 1.00 77.00 136 LYS A O 1
ATOM 1140 N N . THR A 1 137 ? 25.592 6.853 -2.132 1.00 76.88 137 THR A N 1
ATOM 1141 C CA . THR A 1 137 ? 26.540 7.683 -2.881 1.00 76.88 137 THR A CA 1
ATOM 1142 C C . THR A 1 137 ? 27.834 6.917 -3.135 1.00 76.88 137 THR A C 1
ATOM 1144 O O . THR A 1 137 ? 28.333 6.919 -4.257 1.00 76.88 137 THR A O 1
ATOM 1147 N N . TYR A 1 138 ? 28.348 6.195 -2.134 1.00 81.75 138 TYR A N 1
ATOM 1148 C CA . TYR A 1 138 ? 29.541 5.363 -2.291 1.00 81.75 138 TYR A CA 1
ATOM 1149 C C . TYR A 1 138 ? 29.330 4.193 -3.266 1.00 81.75 138 TYR A C 1
ATOM 1151 O O . TYR A 1 138 ? 30.206 3.915 -4.083 1.00 81.75 138 TYR A O 1
ATOM 1159 N N . GLU A 1 139 ? 28.172 3.527 -3.236 1.00 83.56 139 GLU A N 1
ATOM 1160 C CA . GLU A 1 139 ? 27.814 2.526 -4.252 1.00 83.56 139 GLU A CA 1
ATOM 1161 C C . GLU A 1 139 ? 27.750 3.126 -5.658 1.00 83.56 139 GLU A C 1
ATOM 1163 O O . GLU A 1 139 ? 28.260 2.524 -6.599 1.00 83.56 139 GLU A O 1
ATOM 1168 N N . MET A 1 140 ? 27.142 4.305 -5.810 1.00 82.56 140 MET A N 1
ATOM 1169 C CA . MET A 1 140 ? 27.017 4.976 -7.105 1.00 82.56 140 MET A CA 1
ATOM 1170 C C . MET A 1 140 ? 28.376 5.435 -7.639 1.00 82.56 140 MET A C 1
ATOM 1172 O O . MET A 1 140 ? 28.642 5.256 -8.820 1.00 82.56 140 MET A O 1
ATOM 1176 N N . LEU A 1 141 ? 29.273 5.926 -6.779 1.00 82.44 141 LEU A N 1
ATOM 1177 C CA . LEU A 1 141 ? 30.649 6.285 -7.147 1.00 82.44 141 LEU A CA 1
ATOM 1178 C C . LEU A 1 141 ? 31.453 5.108 -7.717 1.00 82.44 141 LEU A C 1
ATOM 1180 O O . LEU A 1 141 ? 32.365 5.326 -8.508 1.00 82.44 141 LEU A O 1
ATOM 1184 N N . LYS A 1 142 ? 31.132 3.864 -7.340 1.00 86.25 142 LYS A N 1
ATOM 1185 C CA . LYS A 1 142 ? 31.779 2.667 -7.905 1.00 86.25 142 LYS A CA 1
ATOM 1186 C C . LYS A 1 142 ? 31.299 2.325 -9.315 1.00 86.25 142 LYS A C 1
ATOM 1188 O O . LYS A 1 142 ? 31.893 1.461 -9.953 1.00 86.25 142 LYS A O 1
ATOM 1193 N N . GLN A 1 143 ? 30.217 2.938 -9.786 1.00 87.88 143 GLN A N 1
ATOM 1194 C CA . GLN A 1 143 ? 29.667 2.675 -11.109 1.00 87.88 143 GLN A CA 1
ATOM 1195 C C . GLN A 1 143 ? 30.235 3.682 -12.110 1.00 87.88 143 GLN A C 1
ATOM 1197 O O . GLN A 1 143 ? 30.104 4.894 -11.927 1.00 87.88 143 GLN A O 1
ATOM 1202 N N . GLU A 1 144 ? 30.818 3.178 -13.200 1.00 85.81 144 GLU A N 1
ATOM 1203 C CA . GLU A 1 144 ? 31.490 3.998 -14.222 1.00 85.81 144 GLU A CA 1
ATOM 1204 C C . GLU A 1 144 ? 30.585 5.082 -14.822 1.00 85.81 144 GLU A C 1
ATOM 1206 O O . GLU A 1 144 ? 31.057 6.159 -15.172 1.00 85.81 144 GLU A O 1
ATOM 1211 N N . ILE A 1 145 ? 29.275 4.830 -14.893 1.00 89.88 145 ILE A N 1
ATOM 1212 C CA . ILE A 1 145 ? 28.296 5.772 -15.448 1.00 89.88 145 ILE A CA 1
ATOM 1213 C C . ILE A 1 145 ? 28.030 6.986 -14.545 1.00 89.88 145 ILE A C 1
ATOM 1215 O O . ILE A 1 145 ? 27.673 8.049 -15.046 1.00 89.88 145 ILE A O 1
ATOM 1219 N N . TYR A 1 146 ? 28.189 6.849 -13.224 1.00 86.12 146 TYR A N 1
ATOM 1220 C CA . TYR A 1 146 ? 27.846 7.904 -12.264 1.00 86.12 146 TYR A CA 1
ATOM 1221 C C . TYR A 1 146 ? 29.071 8.663 -11.760 1.00 86.12 146 TYR A C 1
ATOM 1223 O O . TYR A 1 146 ? 28.950 9.838 -11.416 1.00 86.12 146 TYR A O 1
ATOM 1231 N N . PHE A 1 147 ? 30.246 8.029 -11.749 1.00 85.81 147 PHE A N 1
ATOM 1232 C CA . PHE A 1 147 ? 31.480 8.645 -11.262 1.00 85.81 147 PHE A CA 1
ATOM 1233 C C . PHE A 1 147 ? 31.791 10.011 -11.912 1.00 85.81 147 PHE A C 1
ATOM 1235 O O . PHE A 1 147 ? 31.977 10.966 -11.156 1.00 85.81 147 PHE A O 1
ATOM 1242 N N . PRO A 1 148 ? 31.756 10.183 -13.254 1.00 85.75 148 PRO A N 1
ATOM 1243 C CA . PRO A 1 148 ? 32.085 11.468 -13.881 1.00 85.75 148 PRO A CA 1
ATOM 1244 C C . PRO A 1 148 ? 31.103 12.589 -13.511 1.00 85.75 148 PRO A C 1
ATOM 1246 O O . PRO A 1 148 ? 31.492 13.745 -13.381 1.00 85.75 148 PRO A O 1
ATOM 1249 N N . ILE A 1 149 ? 29.826 12.244 -13.315 1.00 86.94 149 ILE A N 1
ATOM 1250 C CA . ILE A 1 149 ? 28.758 13.192 -12.967 1.00 86.94 149 ILE A CA 1
ATOM 1251 C C . ILE A 1 149 ? 28.939 13.685 -11.529 1.00 86.94 149 ILE A C 1
ATOM 1253 O O . ILE A 1 149 ? 28.828 14.879 -11.254 1.00 86.94 149 ILE A O 1
ATOM 1257 N N . ILE A 1 150 ? 29.227 12.761 -10.608 1.00 82.88 150 ILE A N 1
ATOM 1258 C CA . ILE A 1 150 ? 29.448 13.089 -9.196 1.00 82.88 150 ILE A CA 1
ATOM 1259 C C . ILE A 1 150 ? 30.754 13.882 -9.038 1.00 82.88 150 ILE A C 1
ATOM 1261 O O . ILE A 1 150 ? 30.801 14.834 -8.262 1.00 82.88 150 ILE A O 1
ATOM 1265 N N . GLU A 1 151 ? 31.798 13.531 -9.792 1.00 83.56 151 GLU A N 1
ATOM 1266 C CA . GLU A 1 151 ? 33.079 14.239 -9.768 1.00 83.56 151 GLU A CA 1
ATOM 1267 C C . GLU A 1 151 ? 32.960 15.695 -10.259 1.00 83.56 151 GLU A C 1
ATOM 1269 O O . GLU A 1 151 ? 33.508 16.590 -9.613 1.00 83.56 151 GLU A O 1
ATOM 1274 N N . ASP A 1 152 ? 32.227 15.957 -11.351 1.00 88.81 152 ASP A N 1
ATOM 1275 C CA . ASP A 1 152 ? 31.968 17.328 -11.833 1.00 88.81 152 ASP A CA 1
ATOM 1276 C C . ASP A 1 152 ? 31.189 18.160 -10.804 1.00 88.81 152 ASP A C 1
ATOM 1278 O O . ASP A 1 152 ? 31.521 19.319 -10.554 1.00 88.81 152 ASP A O 1
ATOM 1282 N N . PHE A 1 153 ? 30.188 17.555 -10.158 1.00 84.25 153 PHE A N 1
ATOM 1283 C CA . PHE A 1 153 ? 29.375 18.226 -9.145 1.00 84.25 153 PHE A CA 1
ATOM 1284 C C . PHE A 1 153 ? 30.196 18.672 -7.926 1.00 84.25 153 PHE A C 1
ATOM 1286 O O . PHE A 1 153 ? 30.007 19.784 -7.446 1.00 84.25 153 PHE A O 1
ATOM 1293 N N . VAL A 1 154 ? 31.113 17.830 -7.435 1.00 82.25 154 VAL A N 1
ATOM 1294 C CA . VAL A 1 154 ? 31.926 18.120 -6.234 1.00 82.25 154 VAL A CA 1
ATOM 1295 C C . VAL A 1 154 ? 33.034 19.148 -6.501 1.00 82.25 154 VAL A C 1
ATOM 1297 O O . VAL A 1 154 ? 33.519 19.782 -5.568 1.00 82.25 154 VAL A O 1
ATOM 1300 N N . LYS A 1 155 ? 33.461 19.320 -7.758 1.00 80.25 155 LYS A N 1
ATOM 1301 C CA . LYS A 1 155 ? 34.519 20.276 -8.135 1.00 80.25 155 LYS A CA 1
ATOM 1302 C C . LYS A 1 155 ? 34.036 21.733 -8.256 1.00 80.25 155 LYS A C 1
ATOM 1304 O O . LYS A 1 155 ? 34.882 22.606 -8.455 1.00 80.25 155 LYS A O 1
ATOM 1309 N N . LYS A 1 156 ? 32.729 21.999 -8.163 1.00 54.06 156 LYS A N 1
ATOM 1310 C CA . LYS A 1 156 ? 32.131 23.348 -8.133 1.00 54.06 156 LYS A CA 1
ATOM 1311 C C . LYS A 1 156 ? 31.912 23.832 -6.706 1.00 54.06 156 LYS A C 1
ATOM 1313 O O . LYS A 1 156 ? 32.094 25.051 -6.498 1.00 54.06 156 LYS A O 1
#

Mean predicted aligned error: 7.6 Å

pLDDT: mean 87.81, std 9.47, range [54.06, 98.38]

Nearest PDB structures (foldseek):
  4f7c-assembly2_C  TM=3.895E-01  e=2.575E+00  Bos taurus
  4f7c-assembly1_A  TM=3.946E-01  e=2.897E+00  Bos taurus
  3tvm-assembly2_E  TM=2.998E-01  e=7.879E+00  Mus musculus
  6c15-assembly1_A  TM=3.350E-01  e=8.864E+00  Homo sapiens